Protein AF-A0A0A0BJZ2-F1 (afdb_monomer)

Foldseek 3Di:
DVQVVVQVVVLVVVLVVLVVQLVCLQVLQFKKKKWAPDPWFQWRQQWIWIKTDLPPPSDQWDADPVRAADPPDPSGIHTPDTTGGDDPQKTKGWPLQAGTMWMAHNQRFIGHPNGARWTWIWMDGPWFIKIWTADRSSDIDIDGDDTSPPPD

Nearest PDB structures (foldseek):
  4ipv-assembly2_B  TM=8.044E-01  e=2.709E-06  Pseudomonas aeruginosa
  4ipu-assembly2_B  TM=7.968E-01  e=2.867E-06  Pseudomonas aeruginosa
  3gvz-assembly2_B  TM=2.909E-01  e=1.598E-01  Chromobacterium violaceum ATCC 12472
  3u1w-assembly2_C  TM=2.350E-01  e=5.254E+00  Parabacteroides distasonis ATCC 8503

pLDDT: mean 85.48, std 10.1, range [42.75, 95.19]

Organism: NCBI:txid392484

Sequence (152 aa):
MLRDHRLTTRANDFLAELQLAKSEAIRRGVQVTMLSSSGTDEVWDDGWVVFTDWDGDESRADPDANGDNDCEVEDLDCFLRVQDSINTTMSIRSGGTFARWISFDPIGEVRGSGGLGNGTFVICDTGVGKRVILSTSGSARVVDGEGAGGCP

Secondary structure (DSSP, 8-state):
-HHHHHHHHHHHHHHHHHHHHHHHHHHHTSEEEEEES-SSTTB-TTEEEEEEESS---SS----TTS---TTSTTS-EEEEEEE---TTEEEE--GGGSSEEEE-TTS-EEETTS-S-EEEEEEETTEEEEEEE-TTS-EEEEE--GGGS--

Structure (mmCIF, N/CA/C/O backbone):
data_AF-A0A0A0BJZ2-F1
#
_entry.id   AF-A0A0A0BJZ2-F1
#
loop_
_atom_site.group_PDB
_atom_site.id
_atom_site.type_symbol
_atom_site.label_atom_id
_atom_site.label_alt_id
_atom_site.label_comp_id
_atom_site.label_asym_id
_atom_site.label_entity_id
_atom_site.label_seq_id
_atom_site.pdbx_PDB_ins_code
_atom_site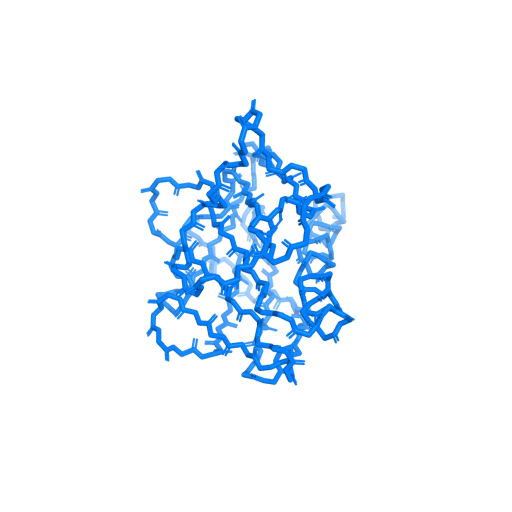.Cartn_x
_atom_site.Cartn_y
_atom_site.Cartn_z
_atom_site.occupancy
_atom_site.B_iso_or_equiv
_atom_site.auth_seq_id
_atom_site.auth_comp_id
_atom_site.auth_asym_id
_atom_site.auth_atom_id
_atom_site.pdbx_PDB_model_num
ATOM 1 N N . MET A 1 1 ? -15.129 15.052 15.667 1.00 61.91 1 MET A N 1
ATOM 2 C CA . MET A 1 1 ? -14.476 16.055 14.798 1.00 61.91 1 MET A CA 1
ATOM 3 C C . MET A 1 1 ? -12.967 15.839 14.750 1.00 61.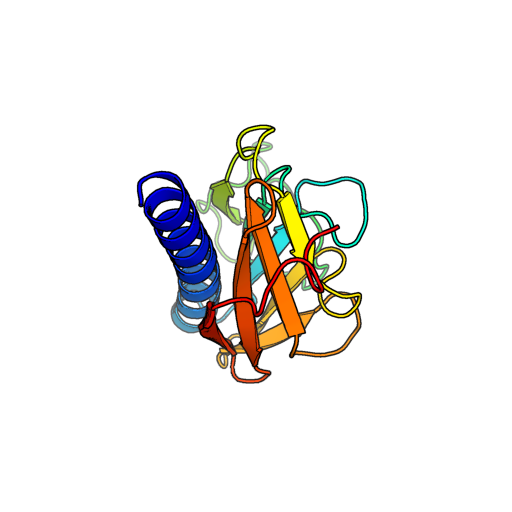91 1 MET A C 1
ATOM 5 O O . MET A 1 1 ? -12.502 15.354 13.738 1.00 61.91 1 MET A O 1
ATOM 9 N N . LEU A 1 2 ? -12.192 16.058 15.823 1.00 74.12 2 LEU A N 1
ATOM 10 C CA . LEU A 1 2 ? -10.718 15.928 15.752 1.00 74.12 2 LEU A CA 1
ATOM 11 C C . LEU A 1 2 ? -10.208 14.495 15.464 1.00 74.12 2 LEU A C 1
ATOM 13 O O . LEU A 1 2 ? -9.251 14.324 14.719 1.00 74.12 2 LEU A O 1
ATOM 17 N N . ARG A 1 3 ? -10.882 13.465 15.996 1.00 71.81 3 ARG A N 1
ATOM 18 C CA . ARG A 1 3 ? -10.578 12.043 15.717 1.00 71.81 3 ARG A CA 1
ATOM 19 C C . ARG A 1 3 ? -10.855 11.659 14.264 1.00 71.81 3 ARG A C 1
ATOM 21 O O . ARG A 1 3 ? -10.004 11.094 13.597 1.00 71.81 3 ARG A O 1
ATOM 28 N N . ASP A 1 4 ? -12.008 12.073 13.751 1.00 77.44 4 ASP A N 1
ATOM 29 C CA . ASP A 1 4 ? -12.400 11.839 12.357 1.00 77.44 4 ASP A CA 1
ATOM 30 C C . ASP A 1 4 ? -11.475 12.566 11.361 1.00 77.44 4 ASP A C 1
ATOM 32 O O . ASP A 1 4 ? -11.115 12.006 10.328 1.00 77.44 4 ASP A O 1
ATOM 36 N N . HIS A 1 5 ? -10.979 13.762 11.707 1.00 82.06 5 HIS A N 1
ATOM 37 C CA . HIS A 1 5 ? -9.923 14.419 10.931 1.00 82.06 5 HIS A CA 1
ATOM 38 C C . HIS A 1 5 ? -8.628 13.601 10.916 1.00 82.06 5 HIS A C 1
ATOM 40 O O . HIS A 1 5 ? -8.095 13.363 9.838 1.00 82.06 5 HIS A O 1
ATOM 46 N N . ARG A 1 6 ? -8.149 13.116 12.073 1.00 84.38 6 ARG A N 1
ATOM 47 C CA . ARG A 1 6 ? -6.939 12.273 12.133 1.00 84.38 6 ARG A CA 1
ATOM 48 C C . ARG A 1 6 ? -7.108 10.979 11.336 1.00 84.38 6 ARG A C 1
ATOM 50 O O . ARG A 1 6 ? -6.199 10.602 10.606 1.00 84.38 6 ARG A O 1
ATOM 57 N N . LEU A 1 7 ? -8.271 10.337 11.437 1.00 85.69 7 LEU A N 1
ATOM 58 C CA . LEU A 1 7 ? -8.599 9.122 10.696 1.00 85.69 7 LEU A CA 1
ATOM 59 C C . LEU A 1 7 ? -8.648 9.372 9.181 1.00 85.69 7 LEU A C 1
ATOM 61 O O . LEU A 1 7 ? -8.115 8.583 8.407 1.00 85.69 7 LEU A O 1
ATOM 65 N N . THR A 1 8 ? -9.241 10.493 8.757 1.00 86.44 8 THR A N 1
ATOM 66 C CA . THR A 1 8 ? -9.279 10.916 7.347 1.00 86.44 8 THR A CA 1
ATOM 67 C C . THR A 1 8 ? -7.878 11.187 6.815 1.00 86.44 8 THR A C 1
ATOM 69 O O . THR A 1 8 ? -7.519 10.660 5.767 1.00 86.44 8 THR A O 1
ATOM 72 N N . THR A 1 9 ? -7.073 11.969 7.542 1.00 88.62 9 THR A N 1
ATOM 73 C CA . THR A 1 9 ? -5.673 12.219 7.181 1.00 88.62 9 THR A CA 1
ATOM 74 C C . THR A 1 9 ? -4.938 10.901 7.029 1.00 88.62 9 THR A C 1
ATOM 76 O O . THR A 1 9 ? -4.296 10.690 6.011 1.00 88.62 9 THR A O 1
ATOM 79 N N . ARG A 1 10 ? -5.107 9.969 7.973 1.00 87.69 10 ARG A N 1
ATOM 80 C CA . ARG A 1 10 ? -4.339 8.730 7.930 1.00 87.69 10 ARG A CA 1
ATOM 81 C C . ARG A 1 10 ? -4.763 7.778 6.818 1.00 87.69 10 ARG A C 1
ATOM 83 O O . ARG A 1 10 ? -3.909 7.152 6.201 1.00 87.69 10 ARG A O 1
ATOM 90 N N . ALA A 1 11 ? -6.057 7.722 6.515 1.00 89.50 11 ALA A N 1
ATOM 91 C CA . ALA A 1 11 ? -6.553 7.004 5.348 1.00 89.50 11 ALA A CA 1
ATOM 92 C C . ALA A 1 11 ? -6.043 7.612 4.033 1.00 89.50 11 ALA A C 1
ATOM 94 O O . ALA A 1 11 ? -5.713 6.872 3.110 1.00 89.50 11 ALA A O 1
ATOM 95 N N . ASN A 1 12 ? -5.937 8.941 3.960 1.00 91.50 12 ASN A N 1
ATOM 96 C CA . ASN A 1 12 ? -5.383 9.630 2.798 1.00 91.50 12 ASN A CA 1
ATOM 97 C C . ASN A 1 12 ? -3.869 9.436 2.667 1.00 91.50 12 ASN A C 1
ATOM 99 O O . ASN A 1 12 ? -3.397 9.268 1.549 1.00 91.50 12 ASN A O 1
ATOM 103 N N . ASP A 1 13 ? -3.123 9.411 3.774 1.00 91.00 13 ASP A N 1
ATOM 104 C CA . ASP A 1 13 ? -1.692 9.097 3.754 1.00 91.00 13 ASP A CA 1
ATOM 105 C C . ASP A 1 13 ? -1.477 7.678 3.218 1.00 91.00 13 ASP A C 1
ATOM 107 O O . ASP A 1 13 ? -0.732 7.491 2.266 1.00 91.00 13 ASP A O 1
ATOM 111 N N . PHE A 1 14 ? -2.196 6.686 3.759 1.00 91.44 14 PHE A N 1
ATOM 112 C CA . PHE A 1 14 ? -2.114 5.300 3.286 1.00 91.44 14 PHE A CA 1
ATOM 113 C C . PHE A 1 14 ? -2.492 5.176 1.801 1.00 91.44 14 PHE A C 1
ATOM 115 O O . PHE A 1 14 ? -1.825 4.488 1.033 1.00 91.44 14 PHE A O 1
ATOM 122 N N . LEU A 1 15 ? -3.538 5.891 1.371 1.00 93.38 15 LEU A N 1
ATOM 123 C CA . LEU A 1 15 ? -3.908 5.987 -0.039 1.00 93.38 15 LEU A CA 1
ATOM 124 C C . LEU A 1 15 ? -2.772 6.577 -0.891 1.00 93.38 15 LEU A C 1
ATOM 126 O O . LEU A 1 15 ? -2.526 6.083 -1.990 1.00 93.38 15 LEU A O 1
ATOM 130 N N . ALA A 1 16 ? -2.104 7.625 -0.409 1.00 93.44 16 ALA A N 1
ATOM 131 C CA . ALA A 1 16 ? -1.004 8.265 -1.117 1.00 93.44 16 ALA A CA 1
ATOM 132 C C . ALA A 1 16 ? 0.197 7.321 -1.273 1.00 93.44 16 ALA A C 1
ATOM 134 O O . ALA A 1 16 ? 0.809 7.316 -2.336 1.00 93.44 16 ALA A O 1
ATOM 135 N N . GLU A 1 17 ? 0.488 6.476 -0.279 1.00 93.44 17 GLU A N 1
ATOM 136 C CA . GLU A 1 17 ? 1.541 5.455 -0.389 1.00 93.44 17 GLU A CA 1
ATOM 137 C C . GLU A 1 17 ? 1.213 4.399 -1.456 1.00 93.44 17 GLU A C 1
ATOM 139 O O . GLU A 1 17 ? 2.066 4.061 -2.271 1.00 93.44 17 GLU A O 1
ATOM 144 N N . LEU A 1 18 ? -0.041 3.932 -1.532 1.00 94.19 18 LEU A N 1
ATOM 145 C CA . LEU A 1 18 ? -0.474 3.018 -2.601 1.00 94.19 18 LEU A CA 1
ATOM 146 C C . LEU A 1 18 ? -0.365 3.664 -3.989 1.00 94.19 18 LEU A C 1
ATOM 148 O O . LEU A 1 18 ? 0.029 3.023 -4.962 1.00 94.19 18 LEU A O 1
ATOM 152 N N . GLN A 1 19 ? -0.730 4.943 -4.093 1.00 94.25 19 GLN A N 1
ATOM 153 C CA . GLN A 1 19 ? -0.617 5.697 -5.341 1.00 94.25 19 GLN A CA 1
ATOM 154 C C . GLN A 1 19 ? 0.840 5.939 -5.735 1.00 94.25 19 GLN A C 1
ATOM 156 O O . GLN A 1 19 ? 1.143 5.890 -6.925 1.00 94.25 19 GLN A O 1
ATOM 161 N N . LEU A 1 20 ? 1.718 6.172 -4.757 1.00 93.94 20 LEU A N 1
ATOM 162 C CA . LEU A 1 20 ? 3.159 6.271 -4.956 1.00 93.94 20 LEU A CA 1
A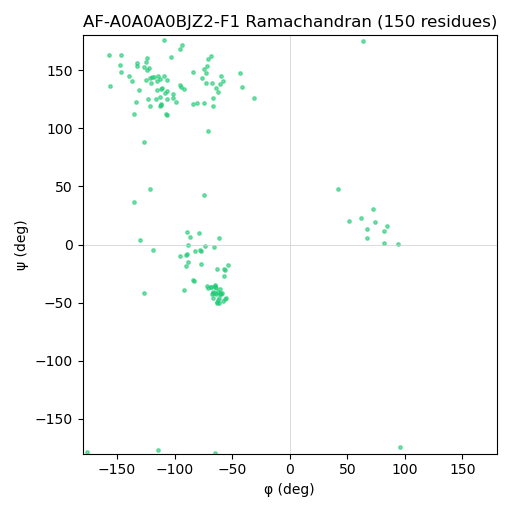TOM 163 C C . LEU A 1 20 ? 3.724 4.945 -5.468 1.00 93.94 20 LEU A C 1
ATOM 165 O O . LEU A 1 20 ? 4.392 4.938 -6.491 1.00 93.94 20 LEU A O 1
ATOM 169 N N . ALA A 1 21 ? 3.411 3.823 -4.818 1.00 94.50 21 ALA A N 1
ATOM 170 C CA . ALA A 1 21 ? 3.880 2.509 -5.253 1.00 94.50 21 ALA A CA 1
ATOM 171 C C . ALA A 1 21 ? 3.470 2.220 -6.708 1.00 94.50 21 ALA A C 1
ATOM 173 O O . ALA A 1 21 ? 4.304 1.883 -7.548 1.00 94.50 21 ALA A O 1
ATOM 174 N N . LYS A 1 22 ? 2.199 2.475 -7.046 1.00 94.81 22 LYS A N 1
ATOM 175 C CA . LYS A 1 22 ? 1.701 2.346 -8.420 1.00 94.81 22 LYS A CA 1
ATOM 176 C C . LYS A 1 22 ? 2.410 3.276 -9.407 1.00 94.81 22 LYS A C 1
ATOM 178 O O . LYS A 1 22 ? 2.720 2.861 -10.523 1.00 94.81 22 LYS A O 1
ATOM 183 N N . SER A 1 23 ? 2.585 4.551 -9.059 1.00 95.19 23 SER A N 1
ATOM 184 C CA . SER A 1 23 ? 3.193 5.521 -9.973 1.00 95.19 23 SER A CA 1
ATOM 185 C C . SER A 1 23 ? 4.667 5.213 -10.207 1.00 95.19 23 SER A C 1
ATOM 187 O O . SER A 1 23 ? 5.131 5.350 -11.335 1.00 95.19 23 SER A O 1
ATOM 189 N N . GLU A 1 24 ? 5.375 4.741 -9.183 1.00 94.19 24 GLU A N 1
ATOM 190 C CA . GLU A 1 24 ? 6.761 4.301 -9.283 1.00 94.19 24 GLU A CA 1
ATOM 191 C C . GLU A 1 24 ? 6.894 3.041 -10.143 1.00 94.19 24 GLU A C 1
ATOM 193 O O . GLU A 1 24 ? 7.761 3.029 -11.016 1.00 94.19 24 GLU A O 1
ATOM 198 N N . ALA A 1 25 ? 5.991 2.059 -10.009 1.00 94.81 25 ALA A N 1
ATOM 199 C CA . ALA A 1 25 ? 5.986 0.865 -10.863 1.00 94.81 25 ALA A CA 1
ATOM 200 C C . ALA A 1 25 ? 5.856 1.224 -12.350 1.00 94.81 25 ALA A C 1
ATOM 202 O O . ALA A 1 25 ? 6.649 0.801 -13.191 1.00 94.81 25 ALA A O 1
ATOM 203 N N . ILE A 1 26 ? 4.893 2.091 -12.674 1.00 94.81 26 ILE A N 1
ATOM 204 C CA . ILE A 1 26 ? 4.652 2.541 -14.052 1.00 94.81 26 ILE A CA 1
ATOM 205 C C . ILE A 1 26 ? 5.814 3.403 -14.562 1.00 94.81 26 ILE A C 1
ATOM 207 O O . ILE A 1 26 ? 6.227 3.276 -15.712 1.00 94.81 26 ILE A O 1
ATOM 211 N N . ARG A 1 27 ? 6.332 4.309 -13.724 1.00 93.50 27 ARG A N 1
ATOM 212 C CA . ARG A 1 27 ? 7.397 5.247 -14.105 1.00 93.50 27 ARG A CA 1
ATOM 213 C C . ARG A 1 27 ? 8.715 4.533 -14.381 1.00 93.50 27 ARG A C 1
ATOM 215 O O . ARG A 1 27 ? 9.422 4.931 -15.302 1.00 93.50 27 ARG A O 1
ATOM 222 N N . ARG A 1 28 ? 9.052 3.539 -13.561 1.00 91.12 28 ARG A N 1
ATOM 223 C CA . ARG A 1 28 ? 10.317 2.799 -13.635 1.00 91.12 28 ARG A CA 1
ATOM 224 C C . ARG A 1 28 ? 10.230 1.570 -14.534 1.00 91.12 28 ARG A C 1
ATOM 226 O O . ARG A 1 28 ? 11.259 1.095 -14.987 1.00 91.12 28 ARG A O 1
ATOM 233 N N . GLY A 1 29 ? 9.023 1.085 -14.825 1.00 92.88 29 GLY A N 1
ATOM 234 C CA . GLY A 1 29 ? 8.827 -0.109 -15.644 1.00 92.88 29 GLY A CA 1
ATOM 235 C C . GLY A 1 29 ? 9.171 -1.414 -14.918 1.00 92.88 29 GLY A C 1
ATOM 236 O O . GLY A 1 29 ? 9.384 -2.422 -15.585 1.00 92.88 29 GLY A O 1
ATOM 237 N N . VAL A 1 30 ? 9.207 -1.396 -13.582 1.00 93.00 30 VAL A N 1
ATOM 238 C CA . VAL A 1 30 ? 9.520 -2.538 -12.705 1.00 93.00 30 VAL A CA 1
ATOM 239 C C . VAL A 1 30 ? 8.385 -2.756 -11.704 1.00 93.00 30 VAL A C 1
ATOM 241 O O . VAL A 1 30 ? 7.607 -1.835 -11.444 1.00 93.00 30 VAL A O 1
ATOM 244 N N . GLN A 1 31 ? 8.266 -3.968 -11.163 1.00 94.38 31 GLN A N 1
ATOM 245 C CA . GLN A 1 31 ? 7.376 -4.235 -10.039 1.00 94.38 31 GLN A CA 1
ATOM 246 C C . GLN A 1 31 ? 7.788 -3.377 -8.829 1.00 94.38 31 GLN A C 1
ATOM 248 O O . GLN A 1 31 ? 8.969 -3.175 -8.547 1.00 94.38 31 GLN A O 1
ATOM 253 N N . VAL A 1 32 ? 6.802 -2.810 -8.135 1.00 94.75 32 VAL A N 1
ATOM 254 C CA . VAL A 1 32 ? 7.017 -2.093 -6.870 1.00 94.75 32 VAL A CA 1
ATOM 255 C C . VAL A 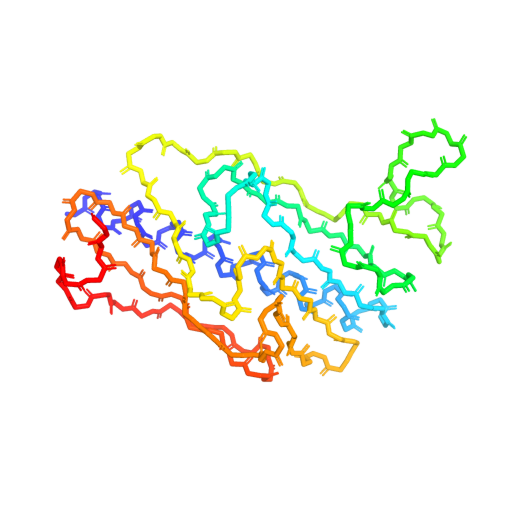1 32 ? 6.158 -2.729 -5.803 1.00 94.75 32 VAL A C 1
ATOM 257 O O . VAL A 1 32 ? 4.934 -2.812 -5.945 1.00 94.75 32 VAL A O 1
ATOM 260 N N . THR A 1 33 ? 6.802 -3.127 -4.716 1.00 94.31 33 THR A N 1
ATOM 261 C CA . THR A 1 33 ? 6.175 -3.870 -3.633 1.00 94.31 33 THR A CA 1
ATOM 262 C C . THR A 1 33 ? 6.090 -3.005 -2.382 1.00 94.31 33 THR A C 1
ATOM 264 O O . THR A 1 33 ? 7.010 -2.281 -2.002 1.00 94.31 33 THR A O 1
ATOM 267 N N . MET A 1 34 ? 4.922 -3.046 -1.751 1.00 94.19 34 MET A N 1
ATOM 268 C CA . MET A 1 34 ? 4.631 -2.480 -0.446 1.00 94.19 34 MET A CA 1
ATOM 269 C C . MET A 1 34 ? 4.513 -3.638 0.545 1.00 94.19 34 MET A C 1
ATOM 271 O O . MET A 1 34 ? 3.566 -4.422 0.478 1.00 94.19 34 MET A O 1
ATOM 275 N N . LEU A 1 35 ? 5.467 -3.745 1.461 1.00 93.12 35 LEU A N 1
ATOM 276 C CA . LEU A 1 35 ? 5.575 -4.822 2.444 1.00 93.12 35 LEU A CA 1
ATOM 277 C C . LEU A 1 35 ? 5.239 -4.2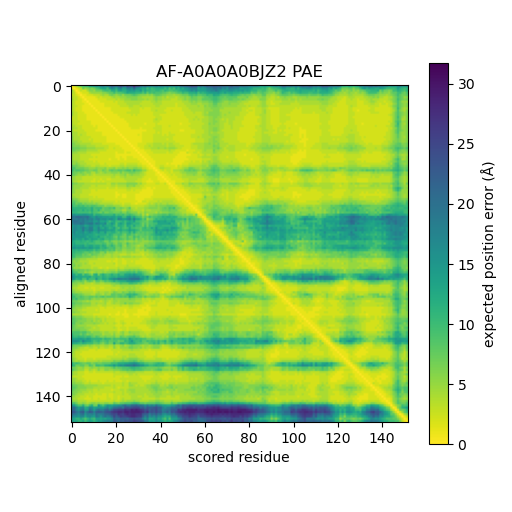87 3.835 1.00 93.12 35 LEU A C 1
ATOM 279 O O . LEU A 1 35 ? 5.787 -3.266 4.256 1.00 93.12 35 LEU A O 1
ATOM 283 N N . SER A 1 36 ? 4.357 -4.976 4.560 1.00 92.94 36 SER A N 1
ATOM 284 C CA . SER A 1 36 ? 4.094 -4.659 5.961 1.00 92.94 36 SER A CA 1
ATOM 285 C C . SER A 1 36 ? 5.345 -4.897 6.802 1.00 92.94 36 SER A C 1
ATOM 287 O O . SER A 1 36 ? 6.001 -5.934 6.697 1.00 92.94 36 SER A O 1
ATOM 289 N N . SER A 1 37 ? 5.650 -3.948 7.683 1.00 90.88 37 SER A N 1
ATOM 290 C CA . SER A 1 37 ? 6.718 -4.095 8.673 1.00 90.88 37 SER A CA 1
ATOM 291 C C . SER A 1 37 ? 6.303 -4.983 9.851 1.00 90.88 37 SER A C 1
ATOM 293 O O . SER A 1 37 ? 7.134 -5.273 10.713 1.00 90.88 37 SER A O 1
ATOM 295 N N . SER A 1 38 ? 5.037 -5.412 9.912 1.00 88.38 38 SER A N 1
ATOM 296 C CA . SER A 1 38 ? 4.568 -6.306 10.965 1.00 88.38 38 SER A CA 1
ATOM 297 C C . SER A 1 38 ? 5.031 -7.742 10.745 1.00 88.38 38 SER A C 1
ATOM 299 O O . SER A 1 38 ? 5.038 -8.263 9.632 1.00 88.38 38 SER A O 1
ATOM 301 N N . GLY A 1 39 ? 5.350 -8.430 11.842 1.00 84.06 39 GLY A N 1
ATOM 302 C CA . GLY A 1 39 ? 5.576 -9.877 11.836 1.00 84.06 39 GLY A CA 1
ATOM 303 C C . GLY A 1 39 ? 4.287 -10.705 11.798 1.00 84.06 39 GLY A C 1
ATOM 304 O O . GLY A 1 39 ? 4.366 -11.931 11.736 1.00 84.06 39 GLY A O 1
ATOM 305 N N . THR A 1 40 ? 3.118 -10.059 11.874 1.00 89.56 40 THR A N 1
ATOM 306 C CA . THR A 1 40 ? 1.809 -10.720 11.907 1.00 89.56 40 THR A CA 1
ATOM 307 C C . THR A 1 40 ? 1.043 -10.432 10.623 1.00 89.56 40 THR A C 1
ATOM 309 O O . THR A 1 40 ? 0.952 -9.287 10.188 1.00 89.56 40 THR A O 1
ATOM 312 N N . ASP A 1 41 ? 0.460 -11.473 10.038 1.00 90.81 41 ASP A N 1
ATOM 313 C CA . ASP A 1 41 ? -0.386 -11.340 8.858 1.00 90.81 41 ASP A CA 1
ATOM 314 C C . ASP A 1 41 ? -1.590 -10.423 9.140 1.00 90.81 41 ASP A C 1
ATOM 316 O O . ASP A 1 41 ? -2.142 -10.401 10.240 1.00 90.81 41 ASP A O 1
ATOM 320 N N . GLU A 1 42 ? -1.993 -9.662 8.124 1.00 91.00 42 GLU A N 1
ATOM 321 C CA . GLU A 1 42 ? -3.109 -8.708 8.137 1.00 91.00 42 GLU A CA 1
ATOM 322 C C . GLU A 1 42 ? -2.903 -7.476 9.035 1.00 91.00 42 GLU A C 1
ATOM 324 O O . GLU A 1 42 ? -3.801 -6.638 9.165 1.00 91.00 42 GLU A O 1
ATOM 329 N N . VAL A 1 43 ? -1.716 -7.314 9.622 1.00 90.94 43 VAL A N 1
ATOM 330 C CA . VAL A 1 43 ? -1.351 -6.184 10.481 1.00 90.94 43 VAL A CA 1
ATOM 331 C C . VAL A 1 43 ? -0.502 -5.182 9.712 1.00 90.94 43 VAL A C 1
ATOM 333 O O . VAL A 1 43 ? 0.519 -5.547 9.142 1.00 90.94 43 VAL A O 1
ATOM 336 N N . TRP A 1 44 ? -0.917 -3.912 9.710 1.00 91.69 44 TRP A N 1
ATOM 337 C CA . TRP A 1 44 ? -0.251 -2.826 8.972 1.00 91.69 44 TRP A CA 1
ATOM 338 C C . TRP A 1 44 ? 0.020 -1.576 9.830 1.00 91.69 44 TRP A C 1
ATOM 340 O O . TRP A 1 44 ? 0.497 -0.561 9.323 1.00 91.69 44 TRP A O 1
ATOM 350 N N . ASP A 1 45 ? -0.288 -1.607 11.131 1.00 89.50 45 ASP A N 1
ATOM 351 C CA . ASP A 1 45 ? -0.016 -0.491 12.053 1.00 89.50 45 ASP A CA 1
ATOM 352 C C . ASP A 1 45 ? 1.451 -0.376 12.493 1.00 89.50 45 ASP A C 1
ATOM 354 O O . ASP A 1 45 ? 1.871 0.712 12.891 1.00 89.50 45 ASP A O 1
ATOM 358 N N . ASP A 1 46 ? 2.257 -1.427 12.320 1.00 89.94 46 ASP A N 1
ATOM 359 C CA . ASP A 1 46 ? 3.709 -1.402 12.569 1.00 89.94 46 ASP A CA 1
ATOM 360 C C . ASP A 1 46 ? 4.496 -0.630 11.493 1.00 89.94 46 ASP A C 1
ATOM 362 O O . ASP A 1 46 ? 5.712 -0.464 11.597 1.00 89.94 46 ASP A O 1
ATOM 366 N N . GLY A 1 47 ? 3.798 -0.115 10.480 1.00 91.12 47 GLY A N 1
ATOM 367 C CA . GLY A 1 47 ? 4.388 0.568 9.340 1.00 91.12 47 GLY A CA 1
ATOM 368 C C . GLY A 1 47 ? 4.580 -0.362 8.148 1.00 91.12 47 GLY A C 1
ATOM 369 O O . GLY A 1 47 ? 4.130 -1.509 8.139 1.00 91.12 47 GLY A O 1
ATOM 370 N N . TRP A 1 48 ? 5.226 0.158 7.114 1.00 92.88 48 TRP A N 1
ATOM 371 C CA . TRP A 1 48 ? 5.474 -0.560 5.867 1.00 92.88 48 TRP A CA 1
ATOM 372 C C . TRP A 1 48 ? 6.666 0.037 5.134 1.00 92.88 48 TRP A C 1
ATOM 374 O O . TRP A 1 48 ? 7.080 1.174 5.380 1.00 92.88 48 TRP A O 1
ATOM 384 N N . VAL A 1 49 ? 7.186 -0.730 4.188 1.00 92.88 49 VAL A N 1
ATOM 385 C CA . VAL A 1 49 ? 8.239 -0.309 3.273 1.00 92.88 49 VAL A CA 1
ATOM 386 C C . VAL A 1 49 ? 7.724 -0.412 1.844 1.00 92.88 49 VAL A C 1
ATOM 388 O O . VAL A 1 49 ? 7.021 -1.360 1.510 1.00 92.88 49 VAL A O 1
ATOM 391 N N . VAL A 1 50 ? 8.053 0.574 1.017 1.00 94.00 50 VAL A N 1
ATOM 392 C CA . VAL A 1 50 ? 7.808 0.584 -0.427 1.00 94.00 50 VAL A CA 1
ATOM 393 C C . VAL A 1 50 ? 9.161 0.530 -1.117 1.00 94.00 50 VAL A C 1
ATOM 395 O O . VAL A 1 50 ? 10.027 1.357 -0.819 1.00 94.00 50 VAL A O 1
ATOM 398 N N . PHE A 1 51 ? 9.344 -0.421 -2.024 1.00 93.50 51 PHE A N 1
ATOM 399 C CA . PHE A 1 51 ? 10.611 -0.667 -2.707 1.00 93.50 51 PHE A CA 1
ATOM 400 C C . PHE A 1 51 ? 10.385 -1.170 -4.132 1.00 93.50 51 PHE A C 1
ATOM 402 O O . PHE A 1 51 ? 9.319 -1.704 -4.442 1.00 93.50 51 PHE A O 1
ATOM 409 N N . THR A 1 52 ? 11.359 -0.945 -5.011 1.00 92.62 52 THR A N 1
ATOM 410 C CA . THR A 1 52 ? 11.396 -1.632 -6.310 1.00 92.62 52 THR A CA 1
ATOM 411 C C . THR A 1 52 ? 11.783 -3.082 -6.097 1.00 92.62 52 THR A C 1
ATOM 413 O O . THR A 1 52 ? 12.665 -3.341 -5.292 1.00 92.62 52 THR A O 1
ATOM 416 N N . ASP A 1 53 ? 11.130 -3.976 -6.820 1.00 90.69 53 ASP A N 1
ATOM 417 C CA . ASP A 1 53 ? 11.228 -5.427 -6.678 1.00 90.69 53 ASP A CA 1
ATOM 418 C C . ASP A 1 53 ? 11.571 -5.988 -8.066 1.00 90.69 53 ASP A C 1
ATOM 420 O O . ASP A 1 53 ? 10.704 -6.172 -8.926 1.00 90.69 53 ASP A O 1
ATOM 424 N N . TRP A 1 54 ? 12.868 -6.065 -8.352 1.00 88.12 54 TRP A N 1
ATOM 425 C CA . TRP A 1 54 ? 13.411 -6.430 -9.660 1.00 88.12 54 TRP A CA 1
ATOM 426 C C . TRP A 1 54 ? 13.469 -7.935 -9.868 1.00 88.12 54 TRP A C 1
ATOM 428 O O . TRP A 1 54 ? 13.342 -8.394 -11.007 1.00 88.12 54 TRP A O 1
ATOM 438 N N . ASP A 1 55 ? 13.670 -8.694 -8.797 1.00 86.56 55 ASP A N 1
ATOM 439 C CA . ASP A 1 55 ? 13.723 -10.150 -8.845 1.00 86.56 55 ASP A CA 1
ATOM 440 C C . ASP A 1 55 ? 12.339 -10.807 -8.685 1.00 86.56 55 ASP A C 1
ATOM 442 O O . ASP A 1 55 ? 12.168 -11.964 -9.089 1.00 86.56 55 ASP A O 1
ATOM 446 N N . GLY A 1 56 ? 11.336 -10.052 -8.223 1.00 84.19 56 GLY A N 1
ATOM 447 C CA . GLY 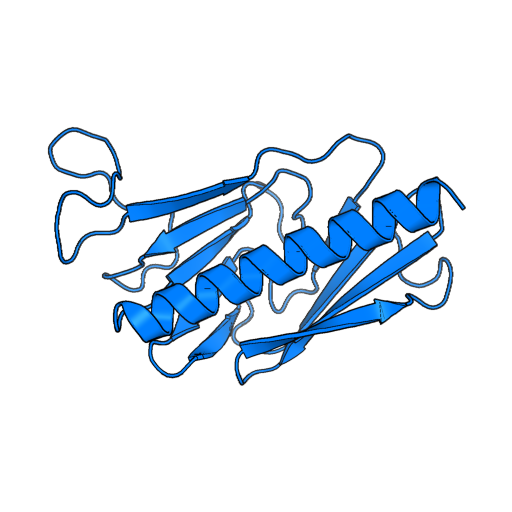A 1 56 ? 9.962 -10.513 -8.062 1.00 84.19 56 GLY A CA 1
ATOM 448 C C . GLY A 1 56 ? 9.812 -11.482 -6.895 1.00 84.19 56 GLY A C 1
ATOM 449 O O . GLY A 1 56 ? 9.007 -12.410 -6.998 1.00 84.19 56 GLY A O 1
ATOM 450 N N . ASP A 1 57 ? 10.624 -11.347 -5.845 1.00 83.56 57 ASP A N 1
ATOM 451 C CA . ASP A 1 57 ? 10.608 -12.250 -4.692 1.00 83.56 57 ASP A CA 1
ATOM 452 C C . ASP A 1 57 ? 9.645 -11.803 -3.571 1.00 83.56 57 ASP A C 1
ATOM 454 O O . ASP A 1 57 ? 9.388 -12.553 -2.619 1.00 83.56 57 ASP A O 1
ATOM 458 N N . GLU A 1 58 ? 9.093 -10.588 -3.698 1.00 81.81 58 GLU A N 1
ATOM 459 C CA . GLU A 1 58 ? 8.210 -9.920 -2.736 1.00 81.81 58 GLU A CA 1
ATOM 460 C C . GLU A 1 58 ? 8.756 -9.875 -1.293 1.00 81.81 58 GLU A C 1
ATOM 462 O O . GLU A 1 58 ? 8.010 -9.698 -0.313 1.00 81.81 58 GLU A O 1
ATOM 467 N N . SER A 1 59 ? 10.067 -10.039 -1.154 1.00 78.12 59 SER A N 1
ATOM 468 C CA . SER A 1 59 ? 10.831 -9.975 0.076 1.00 78.12 59 SER A CA 1
ATOM 469 C C . SER A 1 59 ? 11.402 -8.580 0.252 1.00 78.12 59 SER A C 1
ATOM 471 O O . SER A 1 59 ? 11.346 -7.720 -0.613 1.00 78.12 59 SER A O 1
ATOM 473 N N . ARG A 1 60 ? 11.916 -8.296 1.443 1.00 70.56 60 ARG A N 1
ATOM 474 C CA . ARG A 1 60 ? 12.550 -7.005 1.700 1.00 70.56 60 ARG A CA 1
ATOM 475 C C . ARG A 1 60 ? 13.767 -6.866 0.778 1.00 70.56 60 ARG A C 1
ATOM 477 O O . ARG A 1 60 ? 14.590 -7.772 0.795 1.00 70.56 60 ARG A O 1
ATOM 484 N N . ALA A 1 61 ? 13.863 -5.724 0.095 1.00 67.50 61 ALA A N 1
ATOM 485 C CA . ALA A 1 61 ? 14.925 -5.373 -0.848 1.00 67.50 61 ALA A CA 1
ATOM 486 C C . ALA A 1 61 ? 16.301 -5.994 -0.527 1.00 67.50 61 ALA A C 1
ATOM 488 O O . ALA A 1 61 ? 16.809 -5.820 0.590 1.00 67.50 61 ALA A O 1
ATOM 489 N N . ASP A 1 62 ? 16.898 -6.689 -1.501 1.00 69.31 62 ASP A N 1
ATOM 490 C CA . ASP A 1 62 ? 18.242 -7.275 -1.386 1.00 69.31 62 ASP A CA 1
ATOM 491 C C . ASP A 1 62 ? 19.301 -6.165 -1.279 1.00 69.31 62 ASP A C 1
ATOM 493 O O . ASP A 1 62 ? 19.356 -5.304 -2.164 1.00 69.31 62 ASP A O 1
ATOM 497 N N . PRO A 1 63 ? 20.086 -6.093 -0.183 1.00 67.62 63 PRO A N 1
ATOM 498 C CA . PRO A 1 63 ? 21.102 -5.063 -0.030 1.00 67.62 63 PRO A CA 1
ATOM 499 C C . PRO A 1 63 ? 22.124 -5.086 -1.167 1.00 67.62 63 PRO A C 1
ATOM 501 O O . PRO A 1 63 ? 22.595 -6.132 -1.613 1.00 67.62 63 PRO A O 1
ATOM 504 N N . ASP A 1 64 ? 22.507 -3.891 -1.590 1.00 71.44 64 ASP A N 1
ATOM 505 C CA . ASP A 1 64 ? 23.541 -3.635 -2.567 1.00 71.44 64 ASP A CA 1
ATOM 506 C C . ASP A 1 64 ? 24.932 -4.084 -2.060 1.00 71.44 64 ASP A C 1
ATOM 508 O O . ASP A 1 64 ? 25.126 -4.579 -0.942 1.00 71.44 64 ASP A O 1
ATOM 512 N N . ALA A 1 65 ? 25.960 -3.883 -2.888 1.00 72.50 65 ALA A N 1
ATOM 513 C CA . ALA A 1 65 ? 27.333 -4.237 -2.529 1.00 72.50 65 ALA A CA 1
ATOM 514 C C . ALA A 1 65 ? 27.888 -3.446 -1.323 1.00 72.50 65 ALA A C 1
ATOM 516 O O . ALA A 1 65 ? 28.855 -3.899 -0.698 1.00 72.50 65 ALA A O 1
ATOM 517 N N . ASN A 1 66 ? 27.307 -2.287 -1.001 1.00 74.44 66 ASN A N 1
ATOM 518 C CA . ASN A 1 66 ? 27.663 -1.455 0.147 1.00 74.44 66 ASN A CA 1
ATOM 519 C C . ASN A 1 66 ? 26.872 -1.822 1.416 1.00 74.44 66 ASN A C 1
ATOM 521 O O . ASN A 1 66 ? 27.226 -1.374 2.512 1.00 74.44 66 ASN A O 1
ATOM 525 N N . GLY A 1 67 ? 25.878 -2.705 1.298 1.00 74.31 67 GLY A N 1
ATOM 526 C CA . GLY A 1 67 ? 25.028 -3.161 2.391 1.00 74.31 67 GLY A CA 1
ATOM 527 C C . GLY A 1 67 ? 23.844 -2.236 2.675 1.00 74.31 67 GLY A C 1
ATOM 528 O O . GLY A 1 67 ? 23.262 -2.334 3.760 1.00 74.31 67 GLY A O 1
ATOM 529 N N . ASP A 1 68 ? 23.510 -1.338 1.751 1.00 78.44 68 ASP A N 1
ATOM 530 C CA . ASP A 1 68 ? 22.312 -0.509 1.798 1.00 78.44 68 ASP A CA 1
ATOM 531 C C . ASP A 1 68 ? 21.354 -0.861 0.648 1.00 78.44 68 ASP A C 1
ATOM 533 O O . ASP A 1 68 ? 21.530 -1.842 -0.059 1.00 78.44 68 ASP A O 1
ATOM 537 N N . ASN A 1 69 ? 20.250 -0.136 0.533 1.00 79.75 69 ASN A N 1
ATOM 538 C CA . ASN A 1 69 ? 19.261 -0.332 -0.529 1.00 79.75 69 ASN A CA 1
ATOM 539 C C . ASN A 1 69 ? 18.863 1.033 -1.078 1.00 79.75 69 ASN A C 1
ATOM 541 O O . ASN A 1 69 ? 17.675 1.309 -1.305 1.00 79.75 69 ASN A O 1
ATOM 545 N N . ASP A 1 70 ? 19.824 1.950 -1.158 1.00 77.50 70 ASP A N 1
ATOM 546 C CA . ASP A 1 70 ? 19.556 3.205 -1.823 1.00 77.50 70 ASP A CA 1
ATOM 547 C C . ASP A 1 70 ? 19.477 2.968 -3.337 1.00 77.50 70 ASP A C 1
ATOM 549 O O . ASP A 1 70 ? 20.039 2.035 -3.905 1.00 77.50 70 ASP A O 1
ATOM 553 N N . CYS A 1 71 ? 18.635 3.746 -4.013 1.00 81.69 71 CYS A N 1
ATOM 554 C CA . CYS A 1 71 ? 18.386 3.565 -5.442 1.00 81.69 71 CYS A CA 1
ATOM 555 C C . CYS A 1 71 ? 19.570 4.069 -6.300 1.00 81.69 71 CYS A C 1
ATOM 557 O O . CYS A 1 71 ? 19.340 4.785 -7.278 1.00 81.69 71 CYS A O 1
ATOM 559 N N . GLU A 1 72 ? 20.813 3.777 -5.904 1.00 82.38 72 GLU A N 1
ATOM 560 C CA . GLU A 1 72 ? 22.050 4.142 -6.601 1.00 82.38 72 GLU A CA 1
ATOM 561 C C . GLU A 1 72 ? 22.411 3.158 -7.714 1.00 82.38 72 GLU A C 1
ATOM 563 O O . GLU A 1 72 ? 22.989 3.563 -8.727 1.00 82.38 72 GLU A O 1
ATOM 568 N N . VAL A 1 73 ? 22.047 1.883 -7.554 1.00 79.56 73 VAL A N 1
ATOM 569 C CA . VAL A 1 73 ? 22.290 0.850 -8.562 1.00 79.56 73 VAL A CA 1
ATOM 570 C C . VAL A 1 73 ? 21.012 0.575 -9.350 1.00 79.56 73 VAL A C 1
ATOM 572 O O . VAL A 1 73 ? 19.935 0.382 -8.788 1.00 79.56 73 VAL A O 1
ATOM 575 N N . GLU A 1 74 ? 21.124 0.592 -10.679 1.00 77.88 74 GLU A N 1
ATOM 576 C CA . GLU A 1 74 ? 20.029 0.188 -11.563 1.00 77.88 74 GLU A CA 1
ATOM 577 C C . GLU A 1 74 ? 19.831 -1.336 -11.505 1.00 77.88 74 GLU A C 1
ATOM 579 O O . GLU A 1 74 ? 20.768 -2.080 -11.219 1.00 77.88 74 GLU A O 1
ATOM 584 N N . ASP A 1 75 ? 18.609 -1.793 -11.782 1.00 81.62 75 ASP A N 1
ATOM 585 C CA . ASP A 1 75 ? 18.231 -3.213 -11.799 1.00 81.62 75 ASP A CA 1
ATOM 586 C C . ASP A 1 75 ? 18.375 -3.960 -10.450 1.00 81.62 75 ASP A C 1
ATOM 588 O O . ASP A 1 75 ? 18.488 -5.185 -10.425 1.00 81.62 75 ASP A O 1
ATOM 592 N N . LEU A 1 76 ? 18.360 -3.229 -9.329 1.00 84.31 76 LEU A N 1
ATOM 593 C CA . LEU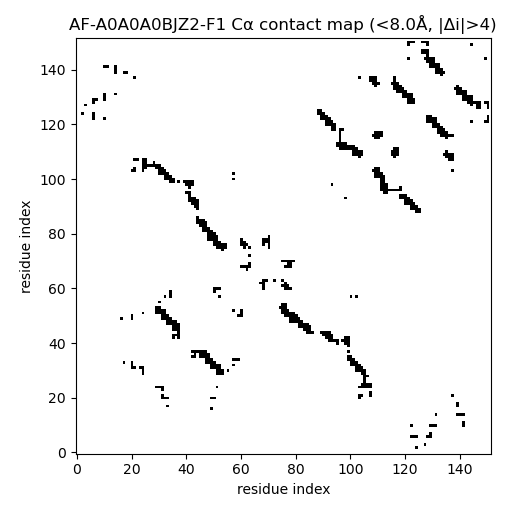 A 1 76 ? 18.415 -3.761 -7.962 1.00 84.31 76 LEU A CA 1
ATOM 594 C C . LEU A 1 76 ? 17.272 -3.235 -7.097 1.00 84.31 76 LEU A C 1
ATOM 596 O O . LEU A 1 76 ? 16.742 -2.135 -7.310 1.00 84.31 76 LEU A O 1
ATOM 600 N N . ASP A 1 77 ? 16.894 -4.031 -6.103 1.00 87.19 77 ASP A N 1
ATOM 601 C CA . ASP A 1 77 ? 15.845 -3.662 -5.170 1.00 87.19 77 ASP A CA 1
ATOM 602 C C . ASP A 1 77 ? 16.267 -2.485 -4.299 1.00 87.19 77 ASP A C 1
ATOM 604 O O . ASP A 1 77 ? 17.294 -2.515 -3.620 1.00 87.19 77 ASP A O 1
ATOM 608 N N . CYS A 1 78 ? 15.447 -1.437 -4.280 1.00 88.38 78 CYS A N 1
ATOM 609 C CA . CYS A 1 78 ? 15.791 -0.209 -3.582 1.00 88.38 78 CYS A CA 1
ATOM 610 C C . CYS A 1 78 ? 14.599 0.392 -2.842 1.00 88.38 78 CYS A C 1
ATOM 612 O O . CYS A 1 78 ? 13.455 0.344 -3.306 1.00 88.38 78 CYS A O 1
ATOM 614 N N . PHE A 1 79 ? 14.854 1.003 -1.683 1.00 89.62 79 PHE A N 1
ATOM 615 C CA . PHE A 1 79 ? 13.810 1.632 -0.881 1.00 89.62 79 PHE A CA 1
ATOM 616 C C . PHE A 1 79 ? 13.351 2.954 -1.501 1.00 89.62 79 PHE A C 1
ATOM 618 O O . PHE A 1 79 ? 14.104 3.916 -1.638 1.00 89.62 79 PHE A O 1
ATOM 625 N N . LEU A 1 80 ? 12.055 3.031 -1.794 1.00 90.69 80 LEU A N 1
ATOM 626 C CA . LEU A 1 80 ? 11.386 4.244 -2.260 1.00 90.69 80 LEU A CA 1
ATOM 627 C C . LEU A 1 80 ? 10.808 5.039 -1.089 1.00 90.69 80 LEU A C 1
ATOM 629 O O . LEU A 1 80 ? 10.837 6.272 -1.083 1.00 90.69 80 LEU A O 1
ATOM 633 N N . ARG A 1 81 ? 10.253 4.333 -0.098 1.00 91.19 81 ARG A N 1
ATOM 634 C CA . ARG A 1 81 ? 9.640 4.945 1.079 1.00 91.19 81 ARG A CA 1
ATOM 635 C C . ARG A 1 81 ? 9.623 3.991 2.262 1.00 91.19 81 ARG A C 1
ATOM 637 O O . ARG A 1 81 ? 9.240 2.836 2.128 1.00 91.19 81 ARG A O 1
ATOM 644 N N . VAL A 1 82 ? 9.967 4.507 3.436 1.00 90.75 82 VAL A N 1
ATOM 645 C CA . VAL A 1 82 ? 9.830 3.800 4.712 1.00 90.75 82 VAL A CA 1
ATOM 646 C C . VAL A 1 82 ? 8.828 4.565 5.560 1.00 90.75 82 VAL A C 1
ATOM 648 O O . VAL A 1 82 ? 8.989 5.767 5.778 1.00 90.75 82 VAL A O 1
ATOM 651 N N . GLN A 1 83 ? 7.788 3.880 6.023 1.00 90.69 83 GLN A N 1
ATOM 652 C CA . GLN A 1 83 ? 6.824 4.431 6.959 1.00 90.69 83 GLN A CA 1
ATOM 653 C C . GLN A 1 83 ? 6.958 3.713 8.298 1.00 90.69 83 GLN A C 1
ATOM 655 O O . GLN A 1 83 ? 6.722 2.510 8.388 1.00 90.69 83 GLN A O 1
ATOM 660 N N . ASP A 1 84 ? 7.287 4.473 9.340 1.00 87.88 84 ASP A N 1
ATOM 661 C CA . ASP A 1 84 ? 7.347 3.960 10.707 1.00 87.88 84 ASP A CA 1
ATOM 662 C C . ASP A 1 84 ? 5.961 3.598 11.253 1.00 87.88 84 ASP A C 1
ATOM 664 O O . ASP A 1 84 ? 4.928 4.099 10.778 1.00 87.88 84 ASP A O 1
ATOM 668 N N . SER A 1 85 ? 5.986 2.788 12.315 1.00 85.00 85 SER A N 1
ATOM 669 C CA . SER A 1 85 ? 4.841 2.450 13.157 1.00 85.00 85 SER A CA 1
ATOM 670 C C . SER A 1 85 ? 3.959 3.660 13.452 1.00 85.00 85 SER A C 1
ATOM 672 O O . SER A 1 85 ? 4.399 4.770 13.774 1.00 85.00 85 SER A O 1
ATOM 674 N N . ILE A 1 86 ? 2.662 3.420 13.338 1.00 75.94 86 ILE A N 1
ATOM 675 C CA . ILE A 1 86 ? 1.626 4.388 13.640 1.00 75.94 86 ILE A CA 1
ATOM 676 C C . ILE A 1 86 ? 1.359 4.344 15.146 1.00 75.94 86 ILE A C 1
ATOM 678 O O . ILE A 1 86 ? 1.492 3.314 15.797 1.00 75.94 86 ILE A O 1
ATOM 682 N N . ASN A 1 87 ? 0.989 5.496 15.715 1.00 68.44 87 ASN A N 1
ATOM 683 C CA . ASN A 1 87 ? 0.629 5.621 17.128 1.00 68.44 87 ASN A CA 1
ATOM 684 C C . ASN A 1 87 ? -0.276 4.468 17.623 1.00 68.44 87 ASN A C 1
ATOM 686 O O . ASN A 1 87 ? -1.167 4.010 16.913 1.00 68.44 87 ASN A O 1
ATOM 690 N N . THR A 1 88 ? -0.127 4.093 18.893 1.00 68.31 88 THR A N 1
ATOM 691 C CA . THR A 1 88 ? -0.817 2.948 19.517 1.00 68.31 88 THR A CA 1
ATOM 692 C C . THR A 1 88 ? -2.342 3.078 19.641 1.00 68.31 88 THR A C 1
ATOM 694 O O . THR A 1 88 ? -2.993 2.164 20.139 1.00 68.31 88 THR A O 1
ATOM 697 N N . THR A 1 89 ? -2.938 4.204 19.232 1.00 79.75 89 THR A N 1
ATOM 698 C CA . THR A 1 89 ? -4.395 4.423 19.316 1.00 79.75 89 THR A CA 1
ATOM 699 C C . THR A 1 89 ? -5.142 4.089 18.027 1.00 79.75 89 THR A C 1
ATOM 701 O O . THR A 1 89 ? -6.372 4.057 18.040 1.00 79.75 89 THR A O 1
ATOM 704 N N . MET A 1 90 ? -4.420 3.840 16.931 1.00 85.06 90 MET A N 1
ATOM 705 C CA . MET A 1 90 ? -4.988 3.498 15.629 1.00 85.06 90 MET A CA 1
ATOM 706 C C . MET A 1 90 ? -4.549 2.103 15.203 1.00 85.06 90 MET A C 1
ATOM 708 O O . MET A 1 90 ? -3.413 1.713 15.447 1.00 85.06 90 MET A O 1
ATOM 712 N N . SER A 1 91 ? -5.434 1.375 14.532 1.00 88.31 91 SER A N 1
ATOM 713 C CA . SER A 1 91 ? -5.111 0.080 13.935 1.00 88.31 91 SER A CA 1
ATOM 714 C C . SER A 1 91 ? -5.367 0.105 12.437 1.00 88.31 91 SER A C 1
ATOM 716 O O . SER A 1 91 ? -6.313 0.744 11.968 1.00 88.31 91 SER A O 1
ATOM 718 N N . ILE A 1 92 ? -4.510 -0.586 11.686 1.00 90.12 92 ILE A N 1
ATOM 719 C CA . ILE A 1 92 ? -4.710 -0.841 10.262 1.00 90.12 92 ILE A CA 1
ATOM 720 C C . ILE A 1 92 ? -4.716 -2.347 10.072 1.00 90.12 92 ILE A C 1
ATOM 722 O O . ILE A 1 92 ? -3.743 -3.037 10.387 1.00 90.12 92 ILE A O 1
ATOM 726 N N . ARG A 1 93 ? -5.842 -2.847 9.571 1.00 90.88 93 ARG A N 1
ATOM 727 C CA . ARG A 1 93 ? -6.034 -4.254 9.245 1.00 90.88 93 ARG A CA 1
ATOM 728 C C . ARG A 1 93 ? -6.335 -4.410 7.770 1.00 90.88 93 ARG A C 1
ATOM 730 O O . ARG A 1 93 ? -7.022 -3.572 7.187 1.00 90.88 93 ARG A O 1
ATOM 737 N N . SER A 1 94 ? -5.848 -5.481 7.174 1.00 89.56 94 SER A N 1
ATOM 738 C CA . SER A 1 94 ? -6.285 -5.929 5.854 1.00 89.56 94 SER A CA 1
ATOM 739 C C . SER A 1 94 ? -7.105 -7.214 5.984 1.00 89.56 94 SER A C 1
ATOM 741 O O . SER A 1 94 ? -7.297 -7.727 7.081 1.00 89.56 94 SER A O 1
ATOM 743 N N . GLY A 1 95 ? -7.647 -7.709 4.873 1.00 84.62 95 GLY A N 1
ATOM 744 C CA . GLY A 1 95 ? -8.066 -9.110 4.791 1.00 84.62 95 GLY A CA 1
ATOM 745 C C . GLY A 1 95 ? -6.950 -9.976 4.209 1.00 84.62 95 GLY A C 1
ATOM 746 O O . GLY A 1 95 ? -5.994 -9.442 3.641 1.00 84.62 95 GLY A O 1
ATOM 747 N N . GLY A 1 96 ? -7.130 -11.298 4.242 1.00 84.19 96 GLY A N 1
ATOM 748 C CA . GLY A 1 96 ? -6.136 -12.278 3.784 1.00 84.19 96 GLY A CA 1
ATOM 749 C C . GLY A 1 96 ? -5.598 -12.094 2.360 1.00 84.19 96 GLY A C 1
ATOM 750 O O . GLY A 1 96 ? -4.526 -12.599 2.040 1.00 84.19 96 GLY A O 1
ATOM 751 N N . THR A 1 97 ? -6.275 -11.318 1.507 1.00 87.94 97 THR A N 1
ATOM 752 C CA . THR A 1 97 ? -5.745 -10.921 0.195 1.00 87.94 97 THR A CA 1
ATOM 753 C C . THR A 1 97 ? -4.443 -10.116 0.287 1.00 87.94 97 THR A C 1
ATOM 755 O O . THR A 1 97 ? -3.550 -10.306 -0.534 1.00 87.94 97 THR A O 1
ATOM 758 N N . PHE A 1 98 ? -4.323 -9.234 1.282 1.00 90.06 98 PHE A N 1
ATOM 759 C CA . PHE A 1 98 ? -3.167 -8.355 1.500 1.00 90.06 98 PHE A CA 1
ATOM 760 C C . PHE A 1 98 ? -2.556 -8.617 2.877 1.00 90.06 98 PHE A C 1
ATOM 762 O O . PHE A 1 98 ? -2.349 -7.695 3.669 1.00 90.06 98 PHE A O 1
ATOM 769 N N . ALA A 1 99 ? -2.351 -9.892 3.198 1.00 89.00 99 ALA A N 1
ATOM 770 C CA . ALA A 1 99 ? -1.866 -10.326 4.500 1.00 89.00 99 ALA A CA 1
ATOM 771 C C . ALA A 1 99 ? -0.474 -9.761 4.831 1.00 89.00 99 ALA A C 1
ATOM 773 O O . ALA A 1 99 ? -0.262 -9.315 5.952 1.00 89.00 99 ALA A O 1
ATOM 774 N N . ARG A 1 100 ? 0.458 -9.746 3.871 1.00 90.81 100 ARG A N 1
ATOM 775 C CA . ARG A 1 100 ? 1.861 -9.358 4.116 1.00 90.81 100 ARG A CA 1
ATOM 776 C C . ARG A 1 100 ? 2.357 -8.260 3.191 1.00 90.81 100 ARG A C 1
ATOM 778 O O . ARG A 1 100 ? 3.047 -7.353 3.642 1.00 90.81 100 ARG A O 1
ATOM 785 N N . TRP A 1 101 ? 2.001 -8.335 1.915 1.00 92.94 101 TRP A N 1
ATOM 786 C CA . TRP A 1 101 ? 2.489 -7.416 0.896 1.00 92.94 101 TRP A CA 1
ATOM 787 C C . TRP A 1 101 ? 1.439 -7.143 -0.178 1.00 92.94 101 TRP A C 1
ATOM 789 O O . TRP A 1 101 ? 0.441 -7.862 -0.319 1.00 92.94 101 TRP A O 1
ATOM 799 N N . ILE A 1 102 ? 1.692 -6.071 -0.921 1.00 94.12 102 ILE A N 1
ATOM 800 C CA . ILE A 1 102 ? 0.953 -5.624 -2.097 1.00 94.12 102 ILE A CA 1
ATOM 801 C C . ILE A 1 102 ? 1.998 -5.278 -3.153 1.00 94.12 102 ILE A C 1
ATOM 803 O O . ILE A 1 102 ? 2.836 -4.421 -2.891 1.00 94.12 102 ILE A O 1
ATOM 807 N N . SER A 1 103 ? 1.948 -5.888 -4.328 1.00 94.00 103 SER A N 1
ATOM 808 C CA . SER A 1 103 ? 2.842 -5.553 -5.436 1.00 94.00 103 SER A CA 1
ATOM 809 C C . SER A 1 103 ? 2.067 -4.927 -6.589 1.00 94.00 103 SER A C 1
ATOM 811 O O . SER A 1 103 ? 0.909 -5.269 -6.854 1.00 94.00 103 SER A O 1
ATOM 813 N N . PHE A 1 104 ? 2.688 -3.944 -7.233 1.00 95.12 104 PHE A N 1
ATOM 814 C CA . PHE A 1 104 ? 2.174 -3.272 -8.417 1.00 95.12 104 PHE A CA 1
ATOM 815 C C . PHE A 1 104 ? 3.047 -3.634 -9.611 1.00 95.12 104 PHE A C 1
ATOM 817 O O . PHE A 1 104 ? 4.237 -3.333 -9.613 1.00 95.12 104 PHE A O 1
ATOM 824 N N . ASP A 1 105 ? 2.438 -4.226 -10.635 1.00 93.19 105 ASP A N 1
ATOM 825 C CA . ASP A 1 105 ? 3.104 -4.541 -11.898 1.00 93.19 105 ASP A CA 1
ATOM 826 C C . ASP A 1 105 ? 3.388 -3.245 -12.701 1.00 93.19 105 ASP A C 1
ATOM 828 O O . ASP A 1 105 ? 2.682 -2.243 -12.529 1.00 93.19 105 ASP A O 1
ATOM 832 N N . PRO A 1 106 ? 4.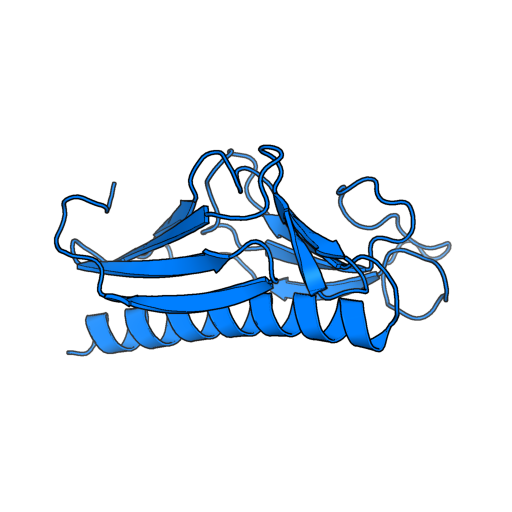328 -3.250 -13.670 1.00 94.44 106 PRO A N 1
ATOM 833 C CA . PRO A 1 106 ? 4.628 -2.093 -14.533 1.00 94.44 106 PRO A CA 1
ATOM 834 C C . PRO A 1 106 ? 3.424 -1.533 -15.310 1.00 94.44 106 PRO A C 1
ATOM 836 O O . PRO A 1 106 ? 3.410 -0.377 -15.730 1.00 94.44 106 PRO A O 1
ATOM 839 N N . ILE A 1 107 ? 2.389 -2.354 -15.507 1.00 91.94 107 ILE A N 1
ATOM 840 C CA . ILE A 1 107 ? 1.121 -1.976 -16.152 1.00 91.94 107 ILE A CA 1
ATOM 841 C C . ILE A 1 107 ? 0.083 -1.408 -15.163 1.00 91.94 107 ILE A C 1
ATOM 843 O O . ILE A 1 107 ? -1.017 -1.025 -15.562 1.00 91.94 107 ILE A O 1
ATOM 847 N N . GLY A 1 108 ? 0.428 -1.326 -13.875 1.00 89.44 108 GLY A N 1
ATOM 848 C CA . GLY A 1 108 ? -0.400 -0.785 -12.799 1.00 89.44 108 GLY A CA 1
ATOM 849 C C . GLY A 1 108 ? -1.434 -1.756 -12.228 1.00 89.44 108 GLY A C 1
ATOM 850 O O . GLY A 1 108 ? -2.324 -1.308 -11.498 1.00 89.44 108 GLY A O 1
ATOM 851 N N . GLU A 1 109 ? -1.345 -3.042 -12.571 1.00 92.62 109 GLU A N 1
ATOM 852 C CA . GLU A 1 109 ? -2.132 -4.104 -11.941 1.00 92.62 109 GLU A CA 1
ATOM 853 C C . GLU A 1 109 ? -1.591 -4.426 -10.549 1.00 92.62 109 GLU A C 1
ATOM 855 O O . GLU A 1 109 ? -0.411 -4.235 -10.274 1.00 92.62 109 GLU A O 1
ATOM 860 N N . VAL A 1 110 ? -2.475 -4.880 -9.663 1.00 93.75 110 VAL A N 1
ATOM 861 C CA . VAL A 1 110 ? -2.128 -5.222 -8.281 1.00 93.75 110 VAL A CA 1
ATOM 862 C C . VAL A 1 110 ? -2.113 -6.721 -8.088 1.00 93.75 110 VAL A C 1
ATOM 864 O O . VAL A 1 110 ? -3.029 -7.419 -8.529 1.00 93.75 110 VAL A O 1
ATOM 867 N N . ARG A 1 111 ? -1.151 -7.188 -7.298 1.00 92.81 111 ARG A N 1
ATOM 868 C CA . ARG A 1 111 ? -1.171 -8.499 -6.659 1.00 92.81 111 ARG A CA 1
ATOM 869 C C . ARG A 1 111 ? -1.015 -8.337 -5.155 1.00 92.81 111 ARG A C 1
ATOM 871 O O . ARG A 1 111 ? -0.445 -7.370 -4.662 1.00 92.81 111 ARG A O 1
ATOM 878 N N . GLY A 1 112 ? -1.594 -9.269 -4.420 1.00 90.81 112 GLY A N 1
ATOM 879 C CA . GLY A 1 112 ? -1.483 -9.337 -2.973 1.00 90.81 112 GLY A CA 1
ATOM 880 C C . GLY A 1 112 ? -0.951 -10.691 -2.548 1.00 90.81 112 GLY A C 1
ATOM 881 O O . GLY A 1 112 ? -1.092 -11.671 -3.283 1.00 90.81 112 GLY A O 1
ATOM 882 N N . SER A 1 113 ? -0.423 -10.766 -1.330 1.00 88.25 113 SER A N 1
ATOM 883 C CA . SER A 1 113 ? 0.118 -12.009 -0.765 1.00 88.25 113 SER A CA 1
ATOM 884 C C . SER 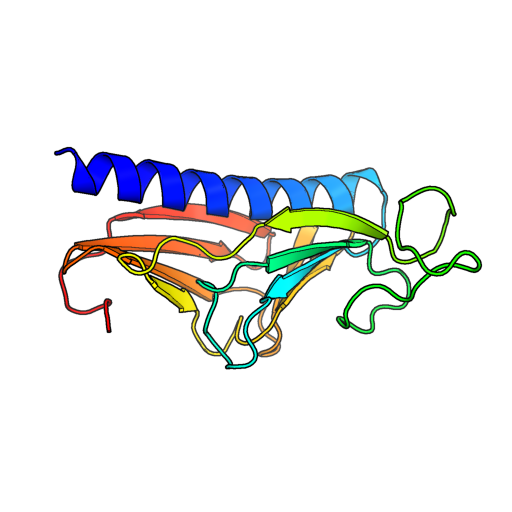A 1 113 ? -0.880 -13.175 -0.716 1.00 88.25 113 SER A C 1
ATOM 886 O O . SER A 1 113 ? -0.476 -14.329 -0.640 1.00 88.25 113 SER A O 1
ATOM 888 N N . GLY A 1 114 ? -2.188 -12.899 -0.758 1.00 83.00 114 GLY A N 1
ATOM 889 C CA . GLY A 1 114 ? -3.246 -13.912 -0.850 1.00 83.00 114 GLY A CA 1
ATOM 890 C C . GLY A 1 114 ? -3.599 -14.350 -2.280 1.00 83.00 114 GLY A C 1
ATOM 891 O O . GLY A 1 114 ? -4.580 -15.068 -2.464 1.00 83.00 114 GLY A O 1
ATOM 892 N N . GLY A 1 115 ? -2.861 -13.898 -3.300 1.00 77.94 115 GLY A N 1
ATOM 893 C CA . GLY A 1 115 ? -3.036 -14.280 -4.708 1.00 77.94 115 GLY A CA 1
ATOM 894 C C . GLY A 1 115 ? -4.133 -13.526 -5.471 1.00 77.94 115 GLY A C 1
ATOM 895 O O . GLY A 1 115 ? -4.351 -13.789 -6.652 1.00 77.94 115 GLY A O 1
ATOM 896 N N . LEU A 1 116 ? -4.823 -12.580 -4.830 1.00 80.81 116 LEU A N 1
ATOM 897 C CA . LEU A 1 116 ? -5.832 -11.723 -5.459 1.00 80.81 116 LEU A CA 1
ATOM 898 C C . LEU A 1 116 ? -5.363 -10.262 -5.471 1.00 80.81 116 LEU A C 1
ATOM 900 O O . LEU A 1 116 ? -4.715 -9.790 -4.543 1.00 80.81 116 LEU A O 1
ATOM 904 N N . GLY A 1 117 ? -5.715 -9.528 -6.528 1.00 84.06 117 GLY A N 1
ATOM 905 C CA . GLY A 1 117 ? -5.334 -8.123 -6.709 1.00 84.06 117 GLY A CA 1
ATOM 906 C C . GLY A 1 117 ? -6.308 -7.105 -6.114 1.00 84.06 117 GLY A C 1
ATOM 907 O O . GLY A 1 117 ? -6.247 -5.922 -6.433 1.00 84.06 117 GLY A O 1
ATOM 908 N N . ASN A 1 118 ? -7.281 -7.540 -5.318 1.00 89.94 118 ASN A N 1
ATOM 909 C CA . ASN A 1 118 ? -8.321 -6.674 -4.775 1.00 89.94 118 ASN A CA 1
ATOM 910 C C . ASN A 1 118 ? -8.606 -6.964 -3.307 1.00 89.94 118 ASN A C 1
ATOM 912 O O . ASN A 1 118 ? -8.729 -8.103 -2.872 1.00 89.94 118 ASN A O 1
ATOM 916 N N . GLY A 1 119 ? -8.822 -5.908 -2.541 1.00 89.19 119 GLY A N 1
ATOM 917 C CA . GLY A 1 119 ? -9.081 -6.053 -1.121 1.00 89.19 119 GLY A CA 1
ATOM 918 C C . GLY A 1 119 ? -9.395 -4.727 -0.469 1.00 89.19 119 GLY A C 1
ATOM 919 O O . GLY A 1 119 ? -9.495 -3.683 -1.117 1.00 89.19 119 GLY A O 1
ATOM 920 N N . THR A 1 120 ? -9.617 -4.787 0.833 1.00 90.50 120 THR A N 1
ATOM 921 C CA . THR A 1 120 ? -9.977 -3.624 1.634 1.00 90.50 120 THR A CA 1
ATOM 922 C C . THR A 1 120 ? -9.094 -3.582 2.865 1.00 90.50 120 THR A C 1
ATOM 924 O O . THR A 1 120 ? -8.946 -4.588 3.553 1.00 90.50 120 THR A O 1
ATOM 927 N N . PHE A 1 121 ? -8.546 -2.407 3.139 1.00 90.81 121 PHE A N 1
ATOM 928 C CA . PHE A 1 121 ? -7.922 -2.076 4.408 1.00 90.81 121 PHE A CA 1
ATOM 929 C C . PHE A 1 121 ? -8.945 -1.373 5.277 1.00 90.81 121 PHE A C 1
ATOM 931 O O . PHE A 1 121 ? -9.681 -0.507 4.796 1.00 90.81 121 PHE A O 1
ATOM 938 N N . VAL A 1 122 ? -8.987 -1.727 6.550 1.00 90.62 122 VAL A N 1
ATOM 939 C CA . VAL A 1 122 ? -9.804 -1.063 7.552 1.00 90.62 122 VAL A CA 1
ATOM 940 C C . VAL A 1 122 ? -8.872 -0.353 8.518 1.00 90.62 122 VAL A C 1
ATOM 942 O O . VAL A 1 122 ? -8.019 -0.969 9.150 1.00 90.62 122 VAL A O 1
ATOM 945 N N . ILE A 1 123 ? -9.034 0.961 8.601 1.00 89.50 123 ILE A N 1
ATOM 946 C CA . ILE A 1 123 ? -8.294 1.833 9.505 1.00 89.50 123 ILE A CA 1
ATOM 947 C C . ILE A 1 123 ? -9.262 2.237 10.602 1.00 89.50 123 ILE A C 1
ATOM 949 O O . ILE A 1 123 ? -10.330 2.771 10.299 1.00 89.50 123 ILE A O 1
ATOM 953 N N . CYS A 1 124 ? -8.899 2.003 11.856 1.00 88.06 124 CYS A N 1
ATOM 954 C CA . CYS A 1 124 ? -9.769 2.230 13.001 1.00 88.06 124 CYS A CA 1
ATOM 955 C C . CYS A 1 124 ? -9.126 3.148 14.038 1.00 88.06 124 CYS A C 1
ATOM 957 O O . CYS A 1 124 ? -7.934 3.057 14.318 1.00 88.06 124 CYS A O 1
ATOM 959 N N . ASP A 1 125 ? -9.950 4.012 14.630 1.00 86.19 125 ASP A N 1
ATOM 960 C CA . ASP A 1 125 ? -9.641 4.834 15.801 1.00 86.19 125 ASP A CA 1
ATOM 961 C C . ASP A 1 125 ? -10.840 4.770 16.758 1.00 86.19 125 ASP A C 1
ATOM 963 O O . ASP A 1 125 ? -11.925 5.263 16.446 1.00 86.19 125 ASP A O 1
ATOM 967 N N . THR A 1 126 ? -10.647 4.143 17.923 1.00 78.56 126 THR A N 1
ATOM 968 C CA . THR A 1 126 ? -11.583 4.152 19.067 1.00 78.56 126 THR A CA 1
ATOM 969 C C . THR A 1 126 ? -13.078 4.006 18.711 1.00 78.56 126 THR A C 1
ATOM 971 O O . THR A 1 126 ? -13.925 4.744 19.216 1.00 78.56 126 THR A O 1
ATOM 974 N N . GLY A 1 127 ? -13.414 3.028 17.857 1.00 73.38 127 GLY A N 1
ATOM 975 C CA . GLY A 1 127 ? -14.796 2.672 17.491 1.00 73.38 127 GLY A CA 1
ATOM 976 C C . GLY A 1 127 ? -15.344 3.336 16.221 1.00 73.38 127 GLY A C 1
ATOM 977 O O . GLY A 1 127 ? -16.486 3.070 15.845 1.00 73.38 127 GLY A O 1
ATOM 978 N N . VAL A 1 128 ? -14.549 4.170 15.544 1.00 81.31 128 VAL A N 1
ATOM 979 C CA . VAL A 1 128 ? -14.845 4.713 14.207 1.00 81.31 128 VAL A CA 1
ATOM 980 C C . VAL A 1 128 ? -13.806 4.190 13.221 1.00 81.31 128 VAL A C 1
ATOM 982 O O . VAL A 1 128 ? -12.625 4.110 13.554 1.00 81.31 128 VAL A O 1
ATOM 985 N N . GLY A 1 129 ? -14.236 3.844 12.007 1.00 86.19 129 GLY A N 1
ATOM 986 C CA . GLY A 1 129 ? -13.354 3.293 10.983 1.00 86.19 129 GLY A CA 1
ATOM 987 C C . GLY A 1 129 ? -13.517 3.950 9.616 1.00 86.19 129 GLY A C 1
ATOM 988 O O . GLY A 1 129 ? -14.585 4.455 9.270 1.00 86.19 129 GLY A O 1
ATOM 989 N N . LYS A 1 130 ? -12.448 3.920 8.821 1.00 88.69 130 LYS A N 1
ATOM 990 C CA . LYS A 1 130 ? -12.454 4.209 7.382 1.00 88.69 130 LYS A CA 1
ATOM 991 C C . LYS A 1 130 ? -11.910 3.014 6.628 1.00 88.69 130 LYS A C 1
ATOM 993 O O . LYS A 1 130 ? -11.124 2.233 7.157 1.00 88.69 130 LYS A O 1
ATOM 998 N N . ARG A 1 131 ? -12.355 2.862 5.387 1.00 89.94 131 ARG A N 1
ATOM 999 C CA . ARG A 1 131 ? -11.962 1.755 4.522 1.00 89.94 131 ARG A CA 1
ATOM 1000 C C . ARG A 1 131 ? -11.189 2.287 3.328 1.00 89.94 131 ARG A C 1
ATOM 1002 O O . ARG A 1 131 ? -11.634 3.233 2.684 1.00 89.94 131 ARG A O 1
ATOM 1009 N N . VAL A 1 132 ? -10.065 1.658 3.015 1.00 91.75 132 VAL A N 1
ATOM 1010 C CA . VAL A 1 132 ? -9.323 1.893 1.774 1.00 91.75 132 VAL A CA 1
ATOM 1011 C C . VAL A 1 132 ? -9.530 0.679 0.886 1.00 91.75 132 VAL A C 1
ATOM 1013 O O . VAL A 1 132 ? -9.095 -0.418 1.218 1.00 91.75 132 VAL A O 1
ATOM 1016 N N . ILE A 1 133 ? -10.246 0.858 -0.219 1.00 91.38 133 ILE A N 1
ATOM 1017 C CA . ILE A 1 133 ? -10.557 -0.226 -1.153 1.00 91.38 133 ILE A CA 1
ATOM 1018 C C . ILE A 1 133 ? -9.569 -0.151 -2.309 1.00 91.38 133 ILE A C 1
ATOM 1020 O O . ILE A 1 133 ? -9.533 0.867 -3.004 1.00 91.38 133 ILE A O 1
ATOM 1024 N N . LEU A 1 134 ? -8.832 -1.237 -2.534 1.00 93.00 134 LEU A N 1
ATOM 1025 C CA . LEU A 1 134 ? -7.925 -1.421 -3.662 1.00 93.00 134 LEU A CA 1
ATOM 1026 C C . LEU A 1 134 ? -8.541 -2.410 -4.658 1.00 93.00 134 LEU A C 1
ATOM 1028 O O . LEU A 1 134 ? -9.049 -3.468 -4.283 1.00 93.00 134 LEU A O 1
ATOM 1032 N N . SER A 1 135 ? -8.532 -2.034 -5.932 1.00 91.62 135 SER A N 1
ATOM 1033 C CA . SER A 1 135 ? -9.002 -2.867 -7.044 1.00 91.62 135 SER A CA 1
ATOM 1034 C C . SER A 1 135 ? -7.831 -3.473 -7.811 1.00 91.62 135 SER A C 1
ATOM 1036 O O . SER A 1 135 ? -6.725 -2.939 -7.761 1.00 91.62 135 SER A O 1
ATOM 1038 N N . THR A 1 136 ? -8.104 -4.524 -8.587 1.00 90.81 136 THR A N 1
ATOM 1039 C CA . THR A 1 136 ? -7.106 -5.214 -9.424 1.00 90.81 136 THR A CA 1
ATOM 1040 C C . THR A 1 136 ? -6.401 -4.294 -10.415 1.00 90.81 136 THR A C 1
ATOM 1042 O O . THR A 1 136 ? -5.247 -4.530 -10.742 1.00 90.81 136 THR A O 1
ATOM 1045 N N . SER A 1 137 ? -7.040 -3.200 -10.843 1.00 90.00 137 SER A N 1
ATOM 1046 C CA . SER A 1 137 ? -6.434 -2.192 -11.724 1.00 90.00 137 SER A CA 1
ATOM 1047 C C . SER A 1 137 ? -5.501 -1.209 -10.996 1.00 90.00 137 SER A C 1
ATOM 1049 O O . SER A 1 137 ? -5.210 -0.128 -11.518 1.00 90.00 137 SER A O 1
ATOM 1051 N N . GLY A 1 138 ? -5.172 -1.465 -9.727 1.00 87.06 138 GLY A N 1
ATOM 1052 C CA . GLY A 1 138 ? -4.390 -0.570 -8.873 1.00 87.06 138 GLY A CA 1
ATOM 1053 C C . GLY A 1 138 ? -5.079 0.738 -8.503 1.00 87.06 138 GLY A C 1
ATOM 1054 O O . GLY A 1 138 ? -4.438 1.671 -8.028 1.00 87.06 138 GLY A O 1
ATOM 1055 N N . SER A 1 139 ? -6.385 0.859 -8.740 1.00 89.50 139 SER A N 1
ATOM 1056 C CA . SER A 1 139 ? -7.140 2.038 -8.315 1.00 89.50 139 SER A CA 1
ATOM 1057 C C . SER A 1 139 ? -7.552 1.866 -6.857 1.00 89.50 139 SER A C 1
ATOM 1059 O O . SER A 1 139 ? -8.269 0.916 -6.525 1.00 89.50 139 SER A O 1
ATOM 1061 N N . ALA A 1 140 ? -7.111 2.794 -6.008 1.00 92.12 140 ALA A N 1
ATOM 1062 C CA . ALA A 1 140 ? -7.424 2.843 -4.585 1.00 92.12 140 ALA A CA 1
ATOM 1063 C C . ALA A 1 140 ? -8.362 4.017 -4.265 1.00 92.12 140 ALA A C 1
ATOM 1065 O O . ALA A 1 140 ? -8.275 5.078 -4.887 1.00 92.12 140 ALA A O 1
ATOM 1066 N N . ARG A 1 141 ? -9.267 3.840 -3.297 1.00 92.75 141 ARG A N 1
ATOM 1067 C CA . ARG A 1 141 ? -10.149 4.912 -2.806 1.00 92.75 141 ARG A CA 1
ATOM 1068 C C . ARG A 1 141 ? -10.450 4.770 -1.321 1.00 92.75 141 ARG A C 1
ATOM 1070 O O . ARG A 1 141 ? -10.585 3.653 -0.827 1.00 92.75 141 ARG A O 1
ATOM 1077 N N . VAL A 1 142 ? -10.634 5.901 -0.649 1.00 91.00 142 VAL A N 1
ATOM 1078 C CA . VAL A 1 142 ? -11.096 5.960 0.743 1.00 91.00 142 VAL A CA 1
ATOM 1079 C C . VAL A 1 142 ? -12.619 6.067 0.761 1.00 91.00 142 VAL A C 1
ATOM 1081 O O . VAL A 1 142 ? -13.201 6.859 0.020 1.00 91.00 142 VAL A O 1
ATOM 1084 N N . VAL A 1 143 ? -13.267 5.272 1.606 1.00 89.81 143 VAL A N 1
ATOM 1085 C CA . VAL A 1 143 ? -14.703 5.347 1.894 1.00 89.81 143 VAL A CA 1
ATOM 1086 C C . VAL A 1 143 ? -14.926 5.296 3.401 1.00 89.81 143 VAL A C 1
ATOM 1088 O O . VAL A 1 143 ? -14.105 4.751 4.145 1.00 89.81 143 VAL A O 1
ATOM 1091 N N . ASP A 1 144 ? -16.050 5.829 3.868 1.00 83.88 144 ASP A N 1
ATOM 1092 C CA . ASP A 1 144 ? -16.393 5.731 5.282 1.00 83.88 144 ASP A CA 1
ATOM 1093 C C . ASP A 1 144 ? -16.700 4.274 5.685 1.00 83.88 144 ASP A C 1
ATOM 1095 O O . ASP A 1 144 ? -17.303 3.477 4.948 1.00 83.88 144 ASP A O 1
ATOM 1099 N N . GLY A 1 145 ? -16.215 3.893 6.866 1.00 67.50 145 GLY A N 1
ATOM 1100 C CA . GLY A 1 145 ? -16.547 2.629 7.507 1.00 67.50 145 GLY A CA 1
ATOM 1101 C C . GLY A 1 145 ? -17.899 2.752 8.196 1.00 67.50 145 GLY A C 1
ATOM 1102 O O . GLY A 1 145 ? -18.081 3.608 9.058 1.00 67.50 145 GLY A O 1
ATOM 1103 N N . GLU A 1 146 ? -18.864 1.911 7.828 1.00 52.31 146 GLU A N 1
ATOM 1104 C CA . GLU A 1 146 ? -20.130 1.834 8.559 1.00 52.31 146 GLU A CA 1
ATOM 1105 C C . GLU A 1 146 ? -19.899 1.173 9.923 1.00 52.31 146 GLU A C 1
ATOM 1107 O O . GLU A 1 146 ? -19.867 -0.049 10.030 1.00 52.31 146 GLU A O 1
ATOM 1112 N N . GLY A 1 147 ? -19.756 2.000 10.962 1.00 50.50 147 GLY A N 1
ATOM 1113 C CA . GLY A 1 147 ? -19.851 1.605 12.368 1.00 50.50 147 GLY A CA 1
ATOM 1114 C C . GLY A 1 147 ? -18.799 0.608 12.875 1.00 50.50 147 GLY A C 1
ATOM 1115 O O . GLY A 1 147 ? -17.976 0.066 12.142 1.00 50.50 147 GLY A O 1
ATOM 1116 N N . ALA A 1 148 ? -18.858 0.342 14.180 1.00 42.75 148 ALA A N 1
ATOM 1117 C CA . ALA A 1 148 ? -17.974 -0.563 14.921 1.00 42.75 148 ALA A CA 1
ATOM 1118 C C . ALA A 1 148 ? -18.005 -2.043 14.461 1.00 42.75 148 ALA A C 1
ATOM 1120 O O . ALA A 1 148 ? -17.377 -2.881 15.091 1.00 42.75 148 ALA A O 1
ATOM 1121 N N . GLY A 1 149 ? -18.723 -2.386 13.383 1.00 48.91 149 GLY A N 1
ATOM 1122 C CA . GLY A 1 149 ? -18.818 -3.752 12.853 1.00 48.91 149 GLY A CA 1
ATOM 1123 C C . GLY A 1 149 ? -17.652 -4.180 11.954 1.00 48.91 149 GLY A C 1
ATOM 1124 O O . GLY A 1 149 ? -17.611 -5.333 11.538 1.00 48.91 149 GLY A O 1
ATOM 1125 N N . GLY A 1 150 ? -16.729 -3.268 11.630 1.00 59.59 150 GLY A N 1
ATOM 1126 C CA . GLY A 1 150 ? -15.514 -3.567 10.860 1.00 59.59 150 GLY A CA 1
ATOM 1127 C C . GLY A 1 150 ? -14.207 -3.293 11.605 1.00 59.59 150 GLY A C 1
ATOM 1128 O O . GLY A 1 150 ? -13.144 -3.585 11.068 1.00 59.59 150 GLY A O 1
ATOM 1129 N N . CYS A 1 151 ? -14.278 -2.725 12.810 1.00 67.50 151 CYS A N 1
ATOM 1130 C CA . CYS A 1 151 ? -13.109 -2.510 13.652 1.00 67.50 151 CYS A CA 1
ATOM 1131 C C . CYS A 1 151 ? -12.958 -3.683 14.627 1.00 67.50 151 CYS A C 1
ATOM 1133 O O . CYS A 1 151 ? -13.977 -4.108 15.173 1.00 67.50 151 CYS A O 1
ATOM 1135 N N . PRO A 1 152 ? -11.736 -4.211 14.821 1.00 56.59 152 PRO A N 1
ATOM 1136 C CA . PRO A 1 152 ? -11.482 -5.221 15.843 1.00 56.59 152 PRO A CA 1
ATOM 1137 C C . PRO A 1 152 ? -11.756 -4.694 17.259 1.00 56.59 152 PRO A C 1
ATOM 1139 O O . PRO A 1 152 ? -11.677 -3.457 17.466 1.00 56.59 152 PRO A O 1
#

Solvent-accessible surface area (backbone atoms only — not comparable to full-atom values): 7880 Å² total; per-residue (Å²): 107,74,65,58,50,54,51,50,52,50,52,50,50,55,50,48,53,54,51,46,37,33,50,49,4,45,74,70,62,35,34,14,32,40,35,39,60,36,96,47,76,24,37,44,32,53,13,34,39,30,26,38,36,66,86,70,78,90,62,81,59,59,58,47,98,87,68,46,36,65,76,81,55,81,90,52,23,15,61,76,45,78,44,71,56,55,63,94,70,47,48,34,35,41,44,67,28,43,20,51,28,40,36,16,37,40,87,25,35,30,42,19,67,52,77,37,30,50,48,48,34,37,37,30,44,91,66,46,35,35,29,40,41,38,34,44,72,52,53,68,48,79,44,84,37,80,50,58,84,72,47,134

Radius of gyration: 15.28 Å; Cα contacts (8 Å, |Δi|>4): 362; chains: 1; bounding box: 48×30×36 Å

Mean predicted aligned error: 6.17 Å

InterPro domains:
  IPR022346 General secretion pathway, GspH [PF12019] (11-138)